Protein AF-A0A1S8WV22-F1 (afdb_monomer_lite)

Secondary structure (DSSP, 8-state):
--S--S-HHHHHHTTS-HHHHHHS-HHHHHHHHHHHHHHHHHHHHHHHHHHHHHHHHHHHHHHHHHHH-HHHHHHHHHHHHHHHHHHHHHHHHHHHHHHHHHHHHHHHHHHHT-

InterPro domains:
  IPR011527 ABC transporter type 1, transmembrane domain [PF00664] (12-112)
  IPR011527 ABC transporter type 1, transmembrane domain [PS50929] (12-114)
  IPR036640 ABC transporter type 1, transmembrane domain superfamily [G3DSA:1.20.1560.10] (10-114)
  IPR036640 ABC transporter type 1, transmembrane domain superfamily [SSF90123] (13-114)
  IPR039421 Type 1 protein exporter [PTHR43394] (12-113)

Structure (mmCIF, N/CA/C/O backbone):
data_AF-A0A1S8WV22-F1
#
_entry.id   AF-A0A1S8WV22-F1
#
loop_
_atom_site.group_PDB
_atom_site.id
_atom_site.type_symbol
_atom_site.label_atom_id
_atom_site.label_alt_id
_atom_site.label_comp_id
_atom_site.label_asym_id
_atom_site.label_entity_id
_atom_site.label_seq_id
_atom_site.pdbx_PDB_ins_code
_atom_site.Cartn_x
_atom_site.Cartn_y
_atom_site.Cartn_z
_atom_site.occupancy
_atom_site.B_iso_or_equiv
_atom_site.auth_seq_id
_atom_site.auth_comp_id
_atom_site.auth_asym_id
_atom_site.auth_atom_id
_atom_site.pdbx_PDB_model_num
ATOM 1 N N . MET A 1 1 ? 33.669 -26.965 -4.265 1.00 50.81 1 MET A N 1
ATOM 2 C CA . MET A 1 1 ? 34.559 -25.790 -4.380 1.00 50.81 1 MET A CA 1
ATOM 3 C C . MET A 1 1 ? 33.855 -24.518 -4.879 1.00 50.81 1 MET A C 1
ATOM 5 O O . MET A 1 1 ? 34.440 -23.462 -4.743 1.00 50.81 1 MET A O 1
ATOM 9 N N . PHE A 1 2 ? 32.606 -24.563 -5.376 1.00 54.66 2 PHE A N 1
ATOM 10 C CA . PHE A 1 2 ? 31.878 -23.368 -5.861 1.00 54.66 2 PHE A CA 1
ATOM 11 C C . PHE A 1 2 ? 30.683 -22.950 -4.976 1.00 54.66 2 PHE A C 1
ATOM 13 O O . PHE A 1 2 ? 29.751 -22.326 -5.466 1.00 54.66 2 PHE A O 1
ATOM 20 N N . SER A 1 3 ? 30.672 -23.334 -3.694 1.00 58.16 3 SER A N 1
ATOM 21 C CA . SER A 1 3 ? 29.518 -23.132 -2.795 1.00 58.16 3 SER A CA 1
ATOM 22 C C . SER A 1 3 ? 29.543 -21.807 -2.017 1.00 58.16 3 SER A C 1
ATOM 24 O O . SER A 1 3 ? 28.537 -21.475 -1.404 1.00 58.16 3 SER A O 1
ATOM 26 N N . ASP A 1 4 ? 30.655 -21.062 -2.046 1.00 66.31 4 ASP A N 1
ATOM 27 C CA . ASP A 1 4 ? 30.887 -19.871 -1.204 1.00 66.31 4 ASP A CA 1
ATOM 28 C C . ASP A 1 4 ? 30.905 -18.553 -2.001 1.00 66.31 4 ASP A C 1
ATOM 30 O O . ASP A 1 4 ? 31.549 -17.582 -1.606 1.00 66.31 4 ASP A O 1
ATOM 34 N N . TYR A 1 5 ? 30.239 -18.495 -3.159 1.00 62.12 5 TYR A N 1
ATOM 35 C CA . TYR A 1 5 ? 30.146 -17.244 -3.913 1.00 62.12 5 TYR A CA 1
ATOM 36 C C . TYR A 1 5 ? 28.979 -16.388 -3.396 1.00 62.12 5 TYR A C 1
ATOM 38 O O . TYR A 1 5 ? 27.847 -16.871 -3.377 1.00 62.12 5 TYR A O 1
ATOM 46 N N . PRO A 1 6 ? 29.212 -15.108 -3.042 1.00 67.19 6 PRO A N 1
ATOM 47 C CA . PRO A 1 6 ? 28.189 -14.218 -2.481 1.00 67.19 6 PRO A CA 1
ATOM 48 C C . PRO A 1 6 ? 27.077 -13.817 -3.468 1.00 67.19 6 PRO A C 1
ATOM 50 O O . PRO A 1 6 ? 26.154 -13.104 -3.089 1.00 67.19 6 PRO A O 1
ATOM 53 N N . PHE A 1 7 ? 27.136 -14.280 -4.723 1.00 67.88 7 PHE A N 1
ATOM 54 C CA . PHE A 1 7 ? 26.196 -13.927 -5.786 1.00 67.88 7 PHE A CA 1
ATOM 55 C C . PHE A 1 7 ? 25.729 -15.196 -6.531 1.00 67.88 7 PHE A C 1
ATOM 57 O O . PHE A 1 7 ? 26.355 -15.610 -7.508 1.00 67.88 7 PHE A O 1
ATOM 64 N N . PRO A 1 8 ? 24.647 -15.860 -6.088 1.00 69.88 8 PRO A N 1
ATOM 65 C CA . PRO A 1 8 ? 24.141 -17.080 -6.730 1.00 69.88 8 PRO A CA 1
ATOM 66 C C . PRO A 1 8 ? 23.555 -16.828 -8.131 1.00 69.88 8 PRO A C 1
ATOM 68 O O . PRO A 1 8 ? 23.561 -17.718 -8.980 1.00 69.88 8 PRO A O 1
ATOM 71 N N . GLU A 1 9 ? 23.090 -15.609 -8.404 1.00 75.06 9 GLU A N 1
ATOM 72 C CA . GLU A 1 9 ? 22.418 -15.253 -9.659 1.00 75.06 9 GLU A CA 1
ATOM 73 C C . GLU A 1 9 ? 23.374 -15.220 -10.862 1.00 75.06 9 GLU A C 1
ATOM 75 O O . GLU A 1 9 ? 23.032 -15.695 -11.945 1.00 75.06 9 GLU A O 1
ATOM 80 N N . VAL A 1 10 ? 24.617 -14.761 -10.668 1.00 73.44 10 VAL A N 1
ATOM 81 C CA . VAL A 1 10 ? 25.627 -14.746 -11.743 1.00 73.44 10 VAL A CA 1
ATOM 82 C C . VAL A 1 10 ? 26.044 -16.159 -12.159 1.00 73.44 10 VAL A C 1
ATOM 84 O O . VAL A 1 10 ? 26.353 -16.401 -13.324 1.00 73.44 10 VAL A O 1
ATOM 87 N N . LEU A 1 11 ? 25.987 -17.123 -11.234 1.00 75.81 11 LEU A N 1
ATOM 88 C CA . LEU A 1 11 ? 26.251 -18.533 -11.525 1.00 75.81 11 LEU A CA 1
ATOM 89 C C . LEU A 1 11 ? 25.125 -19.169 -12.348 1.00 75.81 11 LEU A C 1
ATOM 91 O O . LEU A 1 11 ? 25.402 -20.046 -13.163 1.00 75.81 11 LEU A O 1
ATOM 95 N N . ALA A 1 12 ? 23.874 -18.745 -12.147 1.00 75.56 12 ALA A N 1
ATOM 96 C CA . ALA A 1 12 ? 22.728 -19.238 -12.912 1.00 75.56 12 ALA A CA 1
ATOM 97 C C . ALA A 1 12 ? 22.754 -18.746 -14.368 1.00 75.56 12 ALA A C 1
ATOM 99 O O . ALA A 1 12 ? 22.432 -19.509 -15.279 1.00 75.56 12 ALA A O 1
ATOM 100 N N . ILE A 1 13 ? 23.202 -17.507 -14.587 1.00 74.50 13 ILE A N 1
ATOM 101 C CA . ILE A 1 13 ? 23.411 -16.936 -15.926 1.00 74.50 13 ILE A CA 1
ATOM 102 C C . ILE A 1 13 ? 24.583 -17.618 -16.634 1.00 74.50 13 ILE A C 1
ATOM 104 O O . ILE A 1 13 ? 24.468 -17.959 -17.802 1.00 74.50 13 ILE A O 1
ATOM 108 N N . ASN A 1 14 ? 25.679 -17.893 -15.924 1.00 75.06 14 ASN A N 1
ATOM 109 C CA . ASN A 1 14 ? 26.850 -18.571 -16.491 1.00 75.06 14 ASN A CA 1
ATOM 110 C C . ASN A 1 14 ? 26.617 -20.064 -16.811 1.00 75.06 14 ASN A C 1
ATOM 112 O O . ASN A 1 14 ? 27.468 -20.714 -17.409 1.00 75.06 14 ASN A O 1
ATOM 116 N N . ARG A 1 15 ? 25.489 -20.634 -16.367 1.00 78.00 15 ARG A N 1
ATOM 117 C CA . ARG A 1 15 ? 25.070 -22.010 -16.675 1.00 78.00 15 ARG A CA 1
ATOM 118 C C . ARG A 1 15 ? 24.156 -22.102 -17.899 1.00 78.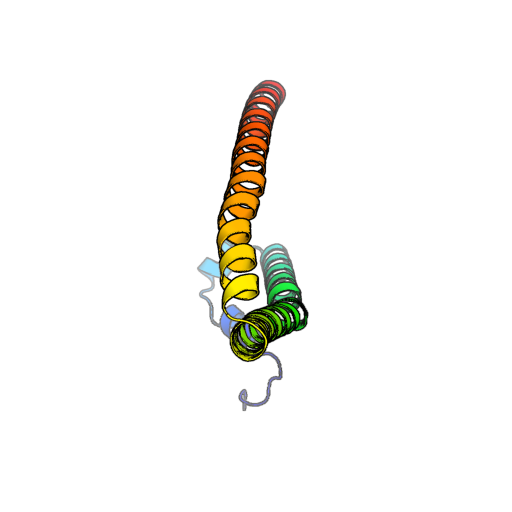00 15 ARG A C 1
ATOM 120 O O . ARG A 1 15 ? 23.719 -23.206 -18.208 1.00 78.00 15 ARG A O 1
ATOM 127 N N . GLN A 1 16 ? 23.831 -20.982 -18.545 1.00 79.31 16 GLN A N 1
ATOM 128 C CA . GLN A 1 16 ? 23.004 -20.978 -19.749 1.00 79.31 16 GLN A CA 1
ATOM 129 C C . GLN A 1 16 ? 23.785 -21.485 -20.969 1.00 79.31 16 GLN A C 1
ATOM 131 O O . GLN A 1 16 ? 25.014 -21.431 -21.013 1.00 79.31 16 GLN A O 1
ATOM 136 N N . ASP A 1 17 ? 23.061 -22.006 -21.960 1.00 79.06 17 ASP A N 1
ATOM 137 C CA . ASP A 1 17 ?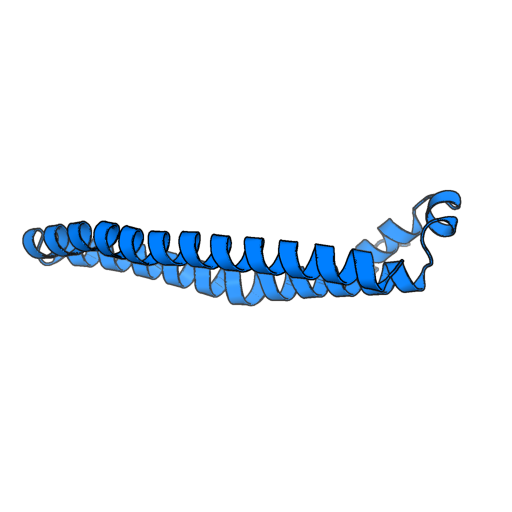 23.659 -22.573 -23.167 1.00 79.06 17 ASP A CA 1
ATOM 138 C C . ASP A 1 17 ? 24.380 -21.508 -24.012 1.00 79.06 17 ASP A C 1
ATOM 140 O O . ASP A 1 17 ? 23.990 -20.342 -24.065 1.00 79.06 17 ASP A O 1
ATOM 144 N N . ILE A 1 18 ? 25.420 -21.914 -24.747 1.00 71.94 18 ILE A N 1
ATOM 145 C CA . ILE A 1 18 ? 26.237 -21.004 -25.575 1.00 71.94 18 ILE A CA 1
ATOM 146 C C . ILE A 1 18 ? 25.388 -20.292 -26.646 1.00 71.94 18 ILE A C 1
ATOM 148 O O . ILE A 1 18 ? 25.618 -19.120 -26.926 1.00 71.94 18 ILE A O 1
ATOM 152 N N . ALA A 1 19 ? 24.362 -20.959 -27.186 1.00 77.75 19 ALA A N 1
ATOM 153 C CA . ALA A 1 19 ? 23.412 -20.356 -28.127 1.00 77.75 19 ALA A CA 1
ATOM 154 C C . ALA A 1 19 ? 22.574 -19.227 -27.490 1.00 77.75 19 ALA A C 1
ATOM 156 O O . ALA A 1 19 ? 22.267 -18.238 -28.147 1.00 77.75 19 ALA A O 1
ATOM 157 N N . TRP A 1 20 ? 22.253 -19.339 -26.197 1.00 77.56 20 TRP A N 1
ATOM 158 C CA . TRP A 1 20 ? 21.532 -18.305 -25.451 1.00 77.56 20 TRP A CA 1
ATOM 159 C C . TRP A 1 20 ? 22.406 -17.067 -25.205 1.00 77.56 20 TRP A C 1
ATOM 161 O O . TRP A 1 20 ? 21.914 -15.938 -25.245 1.00 77.56 20 TRP A O 1
ATOM 171 N N . HIS A 1 21 ? 23.711 -17.271 -24.999 1.00 76.81 21 HIS A N 1
ATOM 172 C CA . HIS A 1 21 ? 24.695 -16.193 -24.876 1.00 76.81 21 HIS A CA 1
ATOM 173 C C . HIS A 1 21 ? 24.987 -15.475 -26.203 1.00 76.81 21 HIS A C 1
ATOM 175 O O . HIS A 1 21 ? 25.333 -14.296 -26.174 1.00 76.81 21 HIS A O 1
ATOM 181 N N . ASP A 1 22 ? 24.837 -16.154 -27.342 1.00 75.12 22 ASP A N 1
ATOM 182 C CA . ASP A 1 22 ? 25.015 -15.557 -28.675 1.00 75.12 22 ASP A CA 1
ATOM 183 C C . ASP A 1 22 ? 23.837 -14.636 -29.047 1.00 75.12 22 ASP A C 1
ATOM 185 O O . ASP A 1 22 ? 24.023 -13.551 -29.594 1.00 75.12 22 ASP A O 1
ATOM 189 N N . GLU A 1 23 ? 22.618 -15.016 -28.652 1.00 75.62 23 GLU A N 1
ATOM 190 C CA . GLU A 1 23 ? 21.409 -14.204 -28.850 1.00 75.62 23 GLU A CA 1
ATOM 191 C C . GLU A 1 23 ? 21.330 -13.008 -27.878 1.00 75.62 23 GLU A C 1
ATOM 193 O O . GLU A 1 23 ? 20.753 -11.964 -28.195 1.00 75.62 23 GLU A O 1
ATOM 198 N N . ASN A 1 24 ? 21.938 -13.123 -26.691 1.00 70.81 24 ASN A N 1
ATOM 199 C CA . ASN A 1 24 ? 21.882 -12.108 -25.642 1.00 70.81 24 ASN A CA 1
ATOM 200 C C . ASN A 1 24 ? 23.262 -11.498 -25.377 1.00 70.81 24 ASN A C 1
ATOM 202 O O . ASN A 1 24 ? 24.028 -11.988 -24.547 1.00 70.81 24 ASN A O 1
ATOM 206 N N . ALA A 1 25 ? 23.552 -10.361 -26.020 1.00 75.56 25 ALA A N 1
ATOM 207 C CA . ALA A 1 25 ? 24.779 -9.603 -25.787 1.00 75.56 25 ALA A CA 1
ATOM 208 C C . ALA A 1 25 ? 25.019 -9.365 -24.280 1.00 75.56 25 ALA A C 1
ATOM 210 O O . ALA A 1 25 ? 24.214 -8.716 -23.601 1.00 75.56 25 ALA A O 1
ATOM 211 N N . ALA A 1 26 ? 26.155 -9.852 -23.769 1.00 71.44 26 ALA A N 1
ATOM 212 C CA . ALA A 1 26 ? 26.476 -9.883 -22.338 1.00 71.44 26 ALA A CA 1
ATOM 213 C C . ALA A 1 26 ? 26.334 -8.517 -21.631 1.00 71.44 26 ALA A C 1
ATOM 215 O O . ALA A 1 26 ? 25.907 -8.456 -20.479 1.00 71.44 26 ALA A O 1
ATOM 216 N N . GLY A 1 27 ? 26.624 -7.410 -22.328 1.00 76.25 27 GLY A N 1
ATOM 217 C CA . GLY A 1 27 ? 26.466 -6.053 -21.790 1.00 76.25 27 GLY A CA 1
ATOM 218 C C . GLY A 1 27 ? 25.008 -5.617 -21.590 1.00 76.25 27 GLY A C 1
ATOM 219 O O . GLY A 1 27 ? 24.690 -4.990 -20.582 1.00 76.25 27 GLY A O 1
ATOM 220 N N . SER A 1 28 ? 24.099 -5.988 -22.501 1.00 77.31 28 SER A N 1
ATOM 221 C CA . SER A 1 28 ? 22.664 -5.693 -22.349 1.00 77.31 28 SER A CA 1
ATOM 222 C C . SER A 1 28 ? 22.042 -6.544 -21.244 1.00 77.31 28 SER A C 1
ATOM 224 O O . SER A 1 28 ? 21.216 -6.055 -20.474 1.00 77.31 28 SER A O 1
ATOM 226 N N . LEU A 1 29 ? 22.470 -7.805 -21.132 1.00 79.50 29 LEU A N 1
ATOM 227 C CA . LEU A 1 29 ? 21.971 -8.723 -20.116 1.00 79.50 29 LEU A CA 1
ATOM 228 C C . LEU A 1 29 ? 22.362 -8.280 -18.701 1.00 79.50 29 LEU A C 1
ATOM 230 O O . LEU A 1 29 ? 21.519 -8.279 -17.807 1.00 79.50 29 LEU A O 1
ATOM 234 N N . LEU A 1 30 ? 23.614 -7.847 -18.520 1.00 81.00 30 LEU A N 1
ATOM 235 C CA . LEU A 1 30 ? 24.090 -7.320 -17.244 1.00 81.00 30 LEU A CA 1
ATOM 236 C C . LEU A 1 30 ? 23.326 -6.053 -16.840 1.00 81.00 30 LEU A C 1
ATOM 238 O O . LEU A 1 30 ? 22.878 -5.966 -15.703 1.00 81.00 30 LEU A O 1
ATOM 242 N N . SER A 1 31 ? 23.103 -5.119 -17.773 1.00 84.31 31 SER A N 1
ATOM 243 C CA . SER A 1 31 ? 22.317 -3.905 -17.500 1.00 84.31 31 SER A CA 1
ATOM 244 C C . SER A 1 31 ? 20.883 -4.239 -17.083 1.00 84.31 31 SER A C 1
ATOM 246 O O . SER A 1 31 ? 20.418 -3.752 -16.059 1.00 84.31 31 SER A O 1
ATOM 248 N N . LYS A 1 32 ? 20.199 -5.126 -17.822 1.00 83.81 32 LYS A N 1
ATOM 249 C CA . LYS A 1 32 ? 18.833 -5.562 -17.484 1.00 83.81 32 LYS A CA 1
ATOM 250 C C . LYS A 1 32 ? 18.772 -6.258 -16.129 1.00 83.81 32 LYS A C 1
ATOM 252 O O . LYS A 1 32 ? 17.808 -6.081 -15.392 1.00 83.81 32 LYS A O 1
ATOM 257 N N . LEU A 1 33 ? 19.778 -7.067 -15.805 1.00 82.69 33 LEU A N 1
ATOM 258 C CA . LEU A 1 33 ? 19.866 -7.731 -14.512 1.00 82.69 33 LEU A CA 1
ATOM 259 C C . LEU A 1 33 ? 20.030 -6.707 -13.385 1.00 82.69 33 LEU A C 1
ATOM 261 O O . LEU A 1 33 ? 19.285 -6.766 -12.413 1.00 82.69 33 LEU A O 1
ATOM 265 N N . THR A 1 34 ? 20.952 -5.752 -13.532 1.00 86.31 34 THR A N 1
ATOM 266 C CA . THR A 1 34 ? 21.142 -4.668 -12.561 1.00 86.31 34 THR A CA 1
ATOM 267 C C . THR A 1 34 ? 19.867 -3.845 -12.386 1.00 86.31 34 THR A C 1
ATOM 269 O O . THR A 1 34 ? 19.474 -3.591 -11.250 1.00 86.31 34 THR A O 1
ATOM 272 N N . ASP A 1 35 ? 19.171 -3.512 -13.474 1.00 88.44 35 ASP A N 1
ATOM 273 C CA . ASP A 1 35 ? 17.895 -2.791 -13.421 1.00 88.44 35 ASP A CA 1
ATOM 274 C C . ASP A 1 35 ? 16.807 -3.604 -12.709 1.00 88.44 35 ASP A C 1
ATOM 276 O O . ASP A 1 35 ? 16.055 -3.070 -11.893 1.00 88.44 35 ASP A O 1
ATOM 280 N N . ASN A 1 36 ? 16.725 -4.911 -12.974 1.00 85.31 36 ASN A N 1
ATOM 281 C CA . ASN A 1 36 ? 15.773 -5.795 -12.307 1.00 85.31 36 ASN A CA 1
ATOM 282 C C . ASN A 1 36 ? 16.062 -5.902 -10.808 1.00 85.31 36 ASN A C 1
ATOM 284 O O . ASN A 1 36 ? 15.138 -5.762 -10.009 1.00 85.31 36 ASN A O 1
ATOM 288 N N . ILE A 1 37 ? 17.325 -6.094 -10.421 1.00 84.31 37 ILE A N 1
ATOM 289 C CA . ILE A 1 37 ? 17.746 -6.141 -9.015 1.00 84.31 37 ILE A CA 1
ATOM 290 C C . ILE A 1 37 ? 17.421 -4.812 -8.328 1.00 84.31 37 ILE A C 1
ATOM 292 O O . ILE A 1 37 ? 16.822 -4.810 -7.257 1.00 84.31 37 ILE A O 1
ATOM 296 N N . PHE A 1 38 ? 17.725 -3.685 -8.970 1.00 85.12 38 PHE A N 1
ATOM 297 C CA . PHE A 1 38 ? 17.436 -2.359 -8.432 1.00 85.12 38 PHE A CA 1
ATOM 298 C C . PHE A 1 38 ? 15.929 -2.102 -8.282 1.00 85.12 38 PHE A C 1
ATOM 300 O O . PHE A 1 38 ? 15.476 -1.553 -7.277 1.00 85.12 38 PHE A O 1
ATOM 307 N N . ASN A 1 39 ? 15.117 -2.533 -9.248 1.00 82.38 39 ASN A N 1
ATOM 308 C CA . ASN A 1 39 ? 13.660 -2.441 -9.164 1.00 82.38 39 ASN A CA 1
ATOM 309 C C . ASN A 1 39 ? 13.087 -3.326 -8.050 1.00 82.38 39 ASN A C 1
ATOM 311 O O . ASN A 1 39 ? 12.148 -2.917 -7.363 1.00 82.38 39 ASN A O 1
ATOM 315 N N . ILE A 1 40 ? 13.656 -4.516 -7.850 1.00 82.19 40 ILE A N 1
ATOM 316 C CA . ILE A 1 40 ? 13.295 -5.420 -6.756 1.00 82.19 40 ILE A CA 1
ATOM 317 C C . ILE A 1 4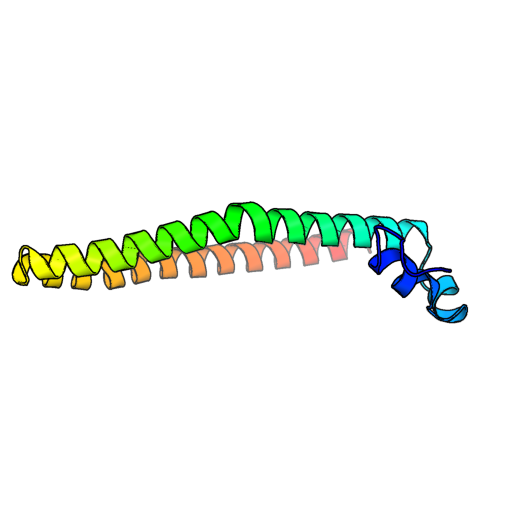0 ? 13.680 -4.794 -5.413 1.00 82.19 40 ILE A C 1
ATOM 319 O O . ILE A 1 40 ? 12.849 -4.741 -4.512 1.00 82.19 40 ILE A O 1
ATOM 323 N N . GLU A 1 41 ? 14.888 -4.250 -5.284 1.00 82.44 41 GLU A N 1
ATOM 324 C CA . GLU A 1 41 ? 15.374 -3.625 -4.052 1.00 82.44 41 GLU A CA 1
ATOM 325 C C . GLU A 1 41 ? 14.519 -2.410 -3.660 1.00 82.44 41 GLU A C 1
ATOM 327 O O . GLU A 1 41 ? 14.015 -2.331 -2.535 1.00 82.44 41 GLU A O 1
ATOM 332 N N . GLN A 1 42 ? 14.249 -1.515 -4.616 1.00 80.88 42 GLN A N 1
ATOM 333 C CA . GLN A 1 42 ? 13.354 -0.372 -4.416 1.00 80.88 42 GLN A CA 1
ATOM 334 C C . GLN A 1 42 ? 11.905 -0.793 -4.132 1.00 80.88 42 GLN A C 1
ATOM 336 O O . GLN A 1 42 ? 11.177 -0.109 -3.405 1.00 80.88 42 GLN A O 1
ATOM 341 N N . GLY A 1 43 ? 11.461 -1.899 -4.728 1.00 73.75 43 GLY A N 1
ATOM 342 C CA . GLY A 1 43 ? 10.125 -2.455 -4.544 1.00 73.75 43 GLY A CA 1
ATOM 343 C C . GLY A 1 43 ? 9.937 -3.153 -3.198 1.00 73.75 43 GLY A C 1
ATOM 344 O O . GLY A 1 43 ? 8.841 -3.115 -2.642 1.00 73.75 43 GLY A O 1
ATOM 345 N N . MET A 1 44 ? 10.988 -3.779 -2.671 1.00 76.81 44 MET A N 1
ATOM 346 C CA . MET A 1 44 ? 10.902 -4.658 -1.509 1.00 76.81 44 MET A CA 1
ATOM 347 C C . MET A 1 44 ? 11.311 -3.983 -0.204 1.00 76.81 44 MET A C 1
ATOM 349 O O . MET A 1 44 ? 10.619 -4.164 0.790 1.00 76.81 44 MET A O 1
ATOM 353 N N . GLY A 1 45 ? 12.396 -3.207 -0.172 1.00 74.44 45 GLY A N 1
ATOM 354 C CA . GLY A 1 45 ? 12.946 -2.709 1.094 1.00 74.44 45 GLY A CA 1
ATOM 355 C C . GLY A 1 45 ? 12.012 -1.727 1.804 1.00 74.44 45 GLY A C 1
ATOM 356 O O . GLY A 1 45 ? 11.425 -2.025 2.843 1.00 74.44 45 GLY A O 1
ATOM 357 N N . THR A 1 46 ? 11.848 -0.543 1.224 1.00 80.06 46 THR A N 1
ATOM 358 C CA . THR A 1 46 ? 11.110 0.552 1.871 1.00 80.06 46 THR A CA 1
ATOM 359 C C . THR A 1 46 ? 9.603 0.424 1.669 1.00 80.06 46 THR A C 1
ATOM 361 O O . THR A 1 46 ? 8.831 0.562 2.615 1.00 80.06 46 THR A O 1
ATOM 364 N N . LYS A 1 47 ? 9.167 0.076 0.452 1.00 85.50 47 LYS A N 1
ATOM 365 C CA . LYS A 1 47 ? 7.738 0.024 0.109 1.00 85.50 47 LYS A CA 1
ATOM 366 C C . LYS A 1 47 ? 6.979 -1.081 0.840 1.00 85.50 47 LYS A C 1
ATOM 368 O O . LYS A 1 47 ? 5.835 -0.854 1.227 1.00 85.50 47 LYS A O 1
ATOM 373 N N . LEU A 1 48 ? 7.578 -2.260 1.054 1.00 85.12 48 LEU A N 1
ATOM 374 C CA . LEU A 1 48 ? 6.913 -3.312 1.836 1.00 85.12 48 LEU A CA 1
ATOM 375 C C . LEU A 1 48 ? 6.825 -2.933 3.315 1.00 85.12 48 LEU A C 1
ATOM 377 O O . LEU A 1 48 ? 5.800 -3.192 3.942 1.00 85.12 48 LEU A O 1
ATOM 381 N N . GLY A 1 49 ? 7.860 -2.288 3.862 1.00 87.06 49 GLY A N 1
ATOM 382 C CA . GLY A 1 49 ? 7.840 -1.781 5.234 1.00 87.06 49 GLY A CA 1
ATOM 383 C C . GLY A 1 49 ? 6.730 -0.751 5.449 1.00 87.06 49 GLY A C 1
ATOM 384 O O . GLY A 1 49 ? 5.916 -0.894 6.363 1.00 87.06 49 GLY A O 1
ATOM 385 N N . GLU A 1 50 ? 6.638 0.236 4.557 1.00 90.06 50 GLU A N 1
ATOM 386 C CA . GLU A 1 50 ? 5.559 1.230 4.553 1.00 90.06 50 GLU A CA 1
ATOM 387 C C . GLU A 1 50 ? 4.185 0.575 4.388 1.00 90.06 50 GLU A C 1
ATOM 389 O O . GLU A 1 50 ? 3.247 0.898 5.116 1.00 90.06 50 GLU A O 1
ATOM 394 N N . PHE A 1 51 ? 4.058 -0.398 3.483 1.00 88.56 51 PHE A N 1
ATOM 395 C CA . PHE A 1 51 ? 2.810 -1.126 3.271 1.00 88.56 51 PHE A CA 1
ATOM 396 C C . PHE A 1 51 ? 2.339 -1.846 4.537 1.00 88.56 51 PHE A C 1
ATOM 398 O O . PHE A 1 51 ? 1.178 -1.712 4.928 1.00 88.56 51 PHE A O 1
ATOM 405 N N . VAL A 1 52 ? 3.234 -2.571 5.210 1.00 91.94 52 VAL A N 1
ATOM 406 C CA . VAL A 1 52 ? 2.909 -3.274 6.457 1.00 91.94 52 VAL A CA 1
ATOM 407 C C . VAL A 1 52 ? 2.560 -2.281 7.565 1.00 91.94 52 VAL A C 1
ATOM 409 O O . VAL A 1 52 ? 1.599 -2.505 8.304 1.00 91.94 52 VAL A O 1
ATOM 412 N N . GLN A 1 53 ? 3.272 -1.155 7.655 1.00 92.25 53 GLN A N 1
ATOM 413 C CA . GLN A 1 53 ? 2.971 -0.105 8.626 1.00 92.25 53 GLN A CA 1
ATOM 414 C C . GLN A 1 53 ? 1.587 0.513 8.390 1.00 92.25 53 GLN A C 1
ATOM 416 O O . GLN A 1 53 ? 0.797 0.617 9.331 1.00 92.25 53 GLN A O 1
ATOM 421 N N . HIS A 1 54 ? 1.257 0.872 7.149 1.00 91.75 54 HIS A N 1
ATOM 422 C CA . HIS A 1 54 ? -0.061 1.400 6.801 1.00 91.75 54 HIS A CA 1
ATOM 423 C C . HIS A 1 54 ? -1.171 0.374 7.036 1.00 91.75 54 HIS A C 1
ATOM 425 O O . HIS A 1 54 ? -2.215 0.731 7.579 1.00 91.75 54 HIS A O 1
ATOM 431 N N . MET A 1 55 ? -0.938 -0.900 6.707 1.00 93.19 55 MET A N 1
ATOM 432 C CA . MET A 1 55 ? -1.885 -1.985 6.972 1.00 93.19 55 MET A CA 1
ATOM 433 C C . MET A 1 55 ? -2.148 -2.140 8.474 1.00 93.19 55 MET A C 1
ATOM 435 O O . MET A 1 55 ? -3.298 -2.190 8.911 1.00 93.19 55 MET A O 1
ATOM 439 N N . SER A 1 56 ? -1.085 -2.161 9.280 1.00 93.69 56 SER A N 1
ATOM 440 C CA . SER A 1 56 ? -1.182 -2.264 10.736 1.00 93.69 56 SER A CA 1
ATOM 441 C C . SER A 1 56 ? -1.882 -1.047 11.344 1.00 93.69 56 SER A C 1
ATOM 443 O O . SER A 1 56 ? -2.720 -1.203 12.230 1.00 93.69 56 SER A O 1
ATOM 445 N N . GLY A 1 57 ? -1.570 0.162 10.868 1.00 91.50 57 GLY A N 1
ATOM 446 C CA . GLY A 1 57 ? -2.217 1.396 11.312 1.00 91.50 57 GLY A CA 1
ATOM 447 C C . GLY A 1 57 ? -3.697 1.446 10.939 1.00 91.50 57 GLY A C 1
ATOM 448 O O . GLY A 1 57 ? -4.522 1.855 11.752 1.00 91.50 57 GLY A O 1
ATOM 449 N N . PHE A 1 58 ? -4.053 0.967 9.748 1.00 87.69 58 PHE A N 1
ATOM 450 C CA . PHE A 1 58 ? -5.438 0.872 9.297 1.00 87.69 58 PHE A CA 1
ATOM 451 C C . PHE A 1 58 ? -6.250 -0.103 10.158 1.00 87.69 58 PHE A C 1
ATOM 453 O O . PHE A 1 58 ? -7.308 0.263 10.673 1.00 87.69 58 PHE A O 1
ATOM 460 N N . LEU A 1 59 ? -5.731 -1.313 10.385 1.00 90.56 59 LEU A N 1
ATOM 461 C CA . LEU A 1 59 ? -6.382 -2.307 11.241 1.00 90.56 59 LEU A CA 1
ATOM 462 C C . LEU A 1 59 ? -6.485 -1.819 12.692 1.00 90.56 59 LEU A C 1
ATOM 464 O O . LEU A 1 59 ? -7.562 -1.880 13.284 1.00 90.56 59 LEU A O 1
ATOM 468 N N . GLY A 1 60 ? -5.400 -1.272 13.246 1.00 91.06 60 GLY A N 1
ATOM 469 C CA . GLY A 1 60 ? -5.389 -0.707 14.596 1.00 91.06 60 GLY A CA 1
ATOM 470 C C . GLY A 1 60 ? -6.369 0.459 14.752 1.00 91.06 60 GLY A C 1
ATOM 471 O O . GLY A 1 60 ? -7.120 0.509 15.725 1.00 91.06 60 GLY A O 1
ATOM 472 N N . GLY A 1 61 ? -6.427 1.355 13.765 1.00 87.31 61 GLY A N 1
ATOM 473 C CA . GLY A 1 61 ? -7.354 2.485 13.738 1.00 87.31 61 GLY A CA 1
ATOM 474 C C . GLY A 1 61 ? -8.819 2.051 13.709 1.00 87.31 61 GLY A C 1
ATOM 475 O O . GLY A 1 61 ? -9.626 2.603 14.454 1.00 87.31 61 GLY A O 1
ATOM 476 N N . ILE A 1 62 ? -9.159 1.023 12.924 1.00 85.06 62 ILE A N 1
ATOM 477 C CA . ILE A 1 62 ? -10.513 0.450 12.900 1.00 85.06 62 ILE A CA 1
ATOM 478 C C . ILE A 1 62 ? -10.869 -0.145 14.266 1.00 85.06 62 ILE A C 1
ATOM 480 O O . ILE A 1 62 ? -11.931 0.160 14.807 1.00 85.06 62 ILE A O 1
ATOM 484 N N . VAL A 1 63 ? -9.982 -0.955 14.851 1.00 88.06 63 VAL A N 1
ATOM 485 C CA . VAL A 1 63 ? -10.230 -1.599 16.151 1.00 88.06 63 VAL A CA 1
ATOM 486 C C . VAL A 1 63 ? -10.456 -0.556 17.250 1.00 88.06 63 VAL A C 1
ATOM 488 O O . VAL A 1 63 ? -11.432 -0.651 17.995 1.00 88.06 63 VAL A O 1
ATOM 491 N N . ILE A 1 64 ? -9.612 0.478 17.315 1.00 87.50 64 ILE A N 1
ATOM 492 C CA . ILE A 1 64 ? -9.754 1.568 18.292 1.00 87.50 64 ILE A CA 1
ATOM 493 C C . ILE A 1 64 ? -11.041 2.367 18.037 1.00 87.50 64 ILE A C 1
ATOM 495 O O . ILE A 1 64 ? -11.757 2.686 18.988 1.00 87.50 64 ILE A O 1
ATOM 499 N N . ALA A 1 65 ? -11.380 2.655 16.776 1.00 84.88 65 ALA A N 1
ATOM 500 C CA . ALA A 1 65 ? -12.597 3.388 16.430 1.00 84.88 65 ALA A CA 1
ATOM 501 C C . ALA A 1 65 ? -13.861 2.665 16.922 1.00 84.88 65 ALA A C 1
ATOM 503 O O . ALA A 1 65 ? -14.732 3.293 17.532 1.00 84.88 65 ALA A O 1
ATOM 504 N N . TYR A 1 66 ? -13.942 1.346 16.719 1.00 84.00 66 TYR A N 1
ATOM 505 C CA . TYR A 1 66 ? -15.061 0.536 17.206 1.00 84.00 66 TYR A CA 1
ATOM 506 C C . TYR A 1 66 ? -15.094 0.419 18.734 1.00 84.00 66 TYR A C 1
ATOM 508 O O . TYR A 1 66 ? -16.184 0.391 19.305 1.00 84.00 66 TYR A O 1
ATOM 516 N N . TYR A 1 67 ? -13.933 0.396 19.397 1.00 85.38 67 TYR A N 1
ATOM 517 C CA . TYR A 1 67 ? -13.849 0.310 20.857 1.00 85.38 67 TYR A CA 1
ATOM 518 C C . TYR A 1 67 ? -14.324 1.592 21.561 1.00 85.38 67 TYR A C 1
ATOM 520 O O . TYR A 1 67 ? -15.012 1.518 22.575 1.00 85.38 67 TYR A O 1
ATOM 528 N N . VAL A 1 68 ? -13.985 2.774 21.029 1.00 82.38 68 VAL A N 1
ATOM 529 C CA . VAL A 1 68 ? -14.321 4.060 21.668 1.00 82.38 68 VAL A CA 1
ATOM 530 C C . VAL A 1 68 ? -15.785 4.436 21.453 1.00 82.38 68 VAL A C 1
ATOM 532 O O . VAL A 1 68 ? -16.477 4.803 22.404 1.00 82.38 68 VAL A O 1
ATOM 535 N N . ASN A 1 69 ? -16.276 4.399 20.210 1.00 80.00 69 ASN A N 1
ATOM 536 C CA . ASN A 1 69 ? -17.660 4.769 19.931 1.00 80.00 69 ASN A CA 1
ATOM 537 C C . ASN A 1 69 ? -18.158 4.157 18.618 1.00 80.00 69 ASN A C 1
ATOM 539 O O . ASN A 1 69 ? -17.884 4.661 17.526 1.00 80.00 69 ASN A O 1
ATOM 543 N N . TYR A 1 70 ? -18.965 3.102 18.727 1.00 82.31 70 TYR A N 1
ATOM 544 C CA . TYR A 1 70 ? -19.490 2.369 17.573 1.00 82.31 70 TYR A CA 1
ATOM 545 C C . TYR A 1 70 ? -20.318 3.242 16.612 1.00 82.31 70 TYR A C 1
ATOM 547 O O . TYR A 1 70 ? -20.356 2.962 15.416 1.00 82.31 70 TYR A O 1
ATOM 555 N N . LYS A 1 71 ? -20.945 4.330 17.090 1.00 77.88 71 LYS A N 1
ATOM 556 C CA . LYS A 1 71 ? -21.708 5.252 16.228 1.00 77.88 71 LYS A CA 1
ATOM 557 C C . LYS A 1 71 ? -20.801 6.102 15.340 1.00 77.88 71 LYS A C 1
ATOM 559 O O . LYS A 1 71 ? -21.102 6.283 14.165 1.00 77.88 71 LYS A O 1
ATOM 564 N N . LEU A 1 72 ? -19.688 6.600 15.884 1.00 77.56 72 LEU A N 1
ATOM 565 C CA . LEU A 1 72 ? -18.728 7.403 15.122 1.00 77.56 72 LEU A CA 1
ATOM 566 C C . LEU A 1 72 ? -17.950 6.529 14.128 1.00 77.56 72 LEU A C 1
ATOM 568 O O . LEU A 1 72 ? -17.744 6.930 12.983 1.00 77.56 72 LEU A O 1
ATOM 572 N N . ALA A 1 73 ? -17.594 5.308 14.538 1.00 83.44 73 ALA A N 1
ATOM 573 C CA . ALA A 1 73 ? -16.918 4.336 13.682 1.00 83.44 73 ALA A CA 1
ATOM 574 C C . ALA A 1 73 ? -17.750 3.958 12.445 1.00 83.44 73 ALA A C 1
ATOM 576 O O . ALA A 1 73 ? -17.205 3.864 11.345 1.00 83.44 73 ALA A O 1
ATOM 577 N N . LEU A 1 74 ? -19.070 3.793 12.594 1.00 77.56 74 LEU A N 1
ATOM 578 C CA . LEU A 1 74 ? -19.956 3.437 11.482 1.00 77.56 74 LEU A CA 1
ATOM 579 C C . LEU A 1 74 ? -20.020 4.547 10.420 1.00 77.56 74 LEU A C 1
ATOM 581 O O . LEU A 1 74 ? -19.943 4.267 9.225 1.00 77.56 74 LEU A O 1
ATOM 585 N N . VAL A 1 75 ? -20.090 5.810 10.857 1.00 81.25 75 VAL A N 1
ATOM 586 C CA . VAL A 1 75 ? -20.081 6.982 9.964 1.00 81.25 75 VAL A CA 1
ATOM 587 C C . VAL A 1 75 ? -18.734 7.114 9.253 1.00 81.25 75 VAL A C 1
ATOM 589 O O . VAL A 1 75 ? -18.698 7.306 8.039 1.00 81.25 75 VAL A O 1
ATOM 592 N N . ALA A 1 76 ? -17.622 6.948 9.974 1.00 80.50 76 ALA A N 1
ATOM 593 C CA . ALA A 1 76 ? -16.287 6.965 9.377 1.00 80.50 76 ALA A CA 1
ATOM 594 C C . ALA A 1 76 ? -16.115 5.848 8.331 1.00 80.50 76 ALA A C 1
ATOM 596 O O . ALA A 1 76 ? -15.626 6.096 7.229 1.00 80.50 76 ALA A O 1
ATOM 597 N N . THR A 1 77 ? -16.593 4.639 8.637 1.00 81.19 77 THR A N 1
ATOM 598 C CA . THR A 1 77 ? -16.536 3.495 7.715 1.00 81.19 77 THR A CA 1
ATOM 599 C C . THR A 1 77 ? -17.398 3.721 6.472 1.00 81.19 77 THR A C 1
ATOM 601 O O . THR A 1 77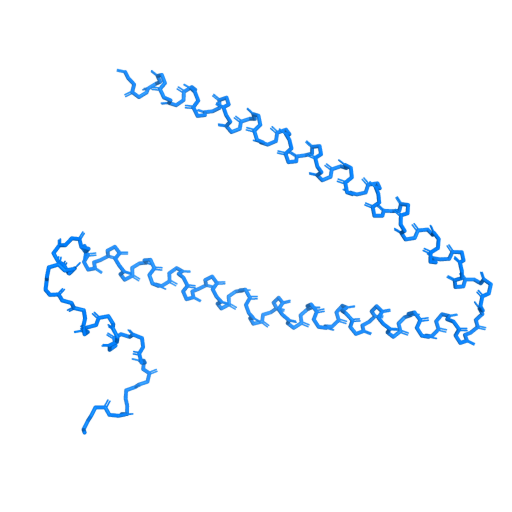 ? -16.993 3.328 5.385 1.00 81.19 77 THR A O 1
ATOM 604 N N . ALA A 1 78 ? -18.547 4.393 6.595 1.00 81.81 78 ALA A N 1
ATOM 605 C CA . ALA A 1 78 ? -19.408 4.733 5.459 1.00 81.81 78 ALA A CA 1
ATOM 606 C C . ALA A 1 78 ? -18.811 5.817 4.541 1.00 81.81 78 ALA A C 1
ATOM 608 O O . ALA A 1 78 ? -19.093 5.834 3.343 1.00 81.81 78 ALA A O 1
ATOM 609 N N . MET A 1 79 ? -17.956 6.697 5.070 1.00 82.75 79 MET A N 1
ATOM 610 C CA . MET A 1 79 ? -17.268 7.722 4.275 1.00 82.75 79 MET A CA 1
ATOM 611 C C . MET A 1 79 ? -16.094 7.151 3.465 1.00 82.75 79 MET A C 1
ATOM 613 O O . MET A 1 79 ? -15.831 7.626 2.361 1.00 82.75 79 MET A O 1
ATOM 617 N N . LEU A 1 80 ? -15.420 6.101 3.956 1.00 85.12 80 LEU A N 1
ATOM 618 C CA . LEU A 1 80 ? -14.317 5.437 3.244 1.00 85.12 80 LEU A CA 1
ATOM 619 C C . LEU A 1 80 ? -14.663 4.987 1.806 1.00 85.12 80 LEU A C 1
ATOM 621 O O . LEU A 1 80 ? -13.924 5.364 0.897 1.00 85.12 80 LEU A O 1
ATOM 625 N N . PRO A 1 81 ? -15.755 4.242 1.530 1.00 82.69 81 PRO A N 1
ATOM 626 C CA . PRO A 1 81 ? -16.095 3.830 0.168 1.00 82.69 81 PRO A CA 1
ATOM 627 C C . PRO A 1 81 ? -16.455 5.016 -0.731 1.00 82.69 81 PRO A C 1
ATOM 629 O O . PRO A 1 81 ? -16.181 4.965 -1.927 1.00 82.69 81 PRO A O 1
ATOM 632 N N . LEU A 1 82 ? -17.011 6.099 -0.177 1.00 87.38 82 LEU A N 1
ATOM 633 C CA . LEU A 1 82 ? -17.324 7.310 -0.938 1.00 87.38 82 LEU A CA 1
ATOM 634 C C . LEU A 1 82 ? -16.042 8.002 -1.427 1.00 87.38 82 LEU A C 1
ATOM 636 O O . LEU A 1 82 ? -15.934 8.391 -2.590 1.00 87.38 82 LEU A O 1
ATOM 640 N N . VAL A 1 83 ? -15.043 8.094 -0.548 1.00 86.75 83 VAL A N 1
ATOM 641 C CA . VAL A 1 83 ? -13.719 8.638 -0.870 1.00 86.75 83 VAL A CA 1
ATOM 642 C C . VAL A 1 83 ? -13.004 7.743 -1.884 1.00 86.75 83 VAL A C 1
ATOM 644 O O . VAL A 1 83 ? -12.504 8.240 -2.892 1.00 86.75 83 VAL A O 1
ATOM 647 N N . VAL A 1 84 ? -13.011 6.423 -1.674 1.00 88.62 84 VAL A N 1
ATOM 648 C CA . VAL A 1 84 ? -12.410 5.452 -2.605 1.00 88.62 84 VAL A CA 1
ATOM 649 C C . VAL A 1 84 ? -13.077 5.510 -3.979 1.00 88.62 84 VAL A C 1
ATOM 651 O O . VAL A 1 84 ? -12.376 5.474 -4.987 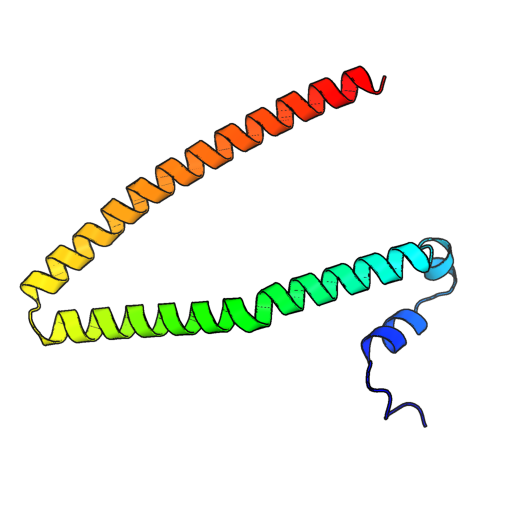1.00 88.62 84 VAL A O 1
ATOM 654 N N . ALA A 1 85 ? -14.401 5.655 -4.050 1.00 87.94 85 ALA A N 1
ATOM 655 C CA . ALA A 1 85 ? -15.112 5.817 -5.316 1.00 87.94 85 ALA A CA 1
ATOM 656 C C . ALA A 1 85 ? -14.715 7.121 -6.029 1.00 87.94 85 ALA A C 1
ATOM 658 O O . ALA A 1 85 ? -14.451 7.108 -7.233 1.00 87.94 85 ALA A O 1
ATOM 659 N N . GLY A 1 86 ? -14.595 8.225 -5.284 1.00 88.50 86 GLY A N 1
ATOM 660 C CA . GLY A 1 86 ? -14.103 9.502 -5.799 1.00 88.50 86 GLY A CA 1
ATOM 661 C C . GLY A 1 86 ? -12.702 9.371 -6.397 1.00 88.50 86 GLY A C 1
ATOM 662 O O . GLY A 1 86 ? -12.526 9.538 -7.603 1.00 88.50 86 GLY A O 1
ATOM 663 N N . PHE A 1 87 ? -11.713 8.985 -5.589 1.00 87.94 87 PHE A N 1
ATOM 664 C CA . PHE A 1 87 ? -10.331 8.811 -6.053 1.00 87.94 87 PHE A CA 1
ATOM 665 C C . PHE A 1 87 ? -10.193 7.744 -7.147 1.00 87.94 87 PHE A C 1
ATOM 667 O O . PHE A 1 87 ? -9.430 7.931 -8.094 1.00 87.94 87 PHE A O 1
ATOM 674 N N . GLY A 1 88 ? -10.950 6.649 -7.060 1.00 87.38 88 GLY A N 1
ATOM 675 C CA . GLY A 1 88 ? -10.966 5.587 -8.063 1.00 87.38 88 GLY A CA 1
ATOM 676 C C . GLY A 1 88 ? -11.467 6.081 -9.416 1.00 87.38 88 GLY A C 1
ATOM 677 O O . GLY A 1 88 ? -10.841 5.802 -10.438 1.00 87.38 88 GLY A O 1
ATOM 678 N N . SER A 1 89 ? -12.539 6.878 -9.431 1.00 84.31 89 SER A N 1
ATOM 679 C CA . SER A 1 89 ? -13.061 7.475 -10.664 1.00 84.31 89 SER A CA 1
ATOM 680 C C . SER A 1 89 ? -12.047 8.421 -11.315 1.00 84.31 89 SER A C 1
ATOM 682 O O . SER A 1 89 ? -11.766 8.279 -12.505 1.00 84.31 89 SER A O 1
ATOM 684 N N . PHE A 1 90 ? -11.403 9.295 -10.532 1.00 87.44 90 PHE A N 1
ATOM 685 C CA . PHE A 1 90 ? -10.326 10.164 -11.013 1.00 87.44 90 PHE A CA 1
ATOM 686 C C . PHE A 1 90 ? -9.124 9.367 -11.532 1.00 87.44 90 PHE A C 1
ATOM 688 O O . PHE A 1 90 ? -8.568 9.704 -12.575 1.00 87.44 90 PHE A O 1
ATOM 695 N N . GLY A 1 91 ? -8.750 8.280 -10.854 1.00 86.31 91 GLY A N 1
ATOM 696 C CA . GLY A 1 91 ? -7.657 7.406 -11.273 1.00 86.31 91 GLY A CA 1
ATOM 697 C C . GLY A 1 91 ? -7.938 6.683 -12.592 1.00 86.31 91 GLY A C 1
ATOM 698 O O . GLY A 1 91 ? -7.064 6.621 -13.456 1.00 86.31 91 GLY A O 1
ATOM 699 N N . VAL A 1 92 ? -9.154 6.162 -12.784 1.00 88.06 92 VAL A N 1
ATOM 700 C CA . VAL A 1 92 ? -9.563 5.519 -14.047 1.00 88.06 92 VAL A CA 1
ATOM 701 C C . VAL A 1 92 ? -9.608 6.538 -15.180 1.00 88.06 92 VAL A C 1
ATOM 703 O O . VAL A 1 92 ? -9.099 6.259 -16.265 1.00 88.06 92 VAL A O 1
ATOM 706 N N . LEU A 1 93 ? -10.155 7.729 -14.924 1.00 87.31 93 LEU A N 1
ATOM 707 C CA . LEU A 1 93 ? -10.220 8.794 -15.919 1.00 87.31 93 LEU A CA 1
ATOM 708 C C . LEU A 1 93 ? -8.813 9.260 -16.318 1.00 87.31 93 LEU A C 1
ATOM 710 O O . LEU A 1 93 ? -8.505 9.320 -17.504 1.00 87.31 93 LEU A O 1
ATOM 714 N N . GLY A 1 94 ? -7.930 9.492 -15.342 1.00 88.75 94 GLY A N 1
ATOM 715 C CA . GLY A 1 94 ? -6.534 9.865 -15.579 1.00 88.75 94 GLY A CA 1
ATOM 716 C C . GLY A 1 94 ? -5.772 8.809 -16.381 1.00 88.75 94 GLY A C 1
ATOM 717 O O . GLY A 1 94 ? -5.114 9.137 -17.365 1.00 88.75 94 GLY A O 1
ATOM 718 N N . LYS A 1 95 ? -5.929 7.522 -16.042 1.00 86.25 95 LYS A N 1
ATOM 719 C CA . LYS A 1 95 ? -5.342 6.420 -16.824 1.00 86.25 95 LYS A CA 1
ATOM 720 C C . LYS A 1 95 ? -5.898 6.356 -18.246 1.00 86.25 95 LYS A C 1
ATOM 722 O O . LYS A 1 95 ? -5.144 6.082 -19.177 1.00 86.25 95 LYS A O 1
ATOM 727 N N . ALA A 1 96 ? -7.192 6.613 -18.429 1.00 86.19 96 ALA A N 1
ATOM 728 C CA . ALA A 1 96 ? -7.806 6.648 -19.750 1.00 86.19 96 ALA A CA 1
ATOM 729 C C . ALA A 1 96 ? -7.264 7.810 -20.599 1.00 86.19 96 ALA A C 1
ATOM 731 O O . ALA A 1 96 ? -6.970 7.603 -21.775 1.00 86.19 96 ALA A O 1
ATOM 732 N N . PHE A 1 97 ? -7.073 8.997 -20.014 1.00 84.31 97 PHE A N 1
ATOM 733 C CA . PHE A 1 97 ? -6.428 10.124 -20.695 1.00 84.31 97 PHE A CA 1
ATOM 734 C C . PHE A 1 97 ? -4.985 9.797 -21.082 1.00 84.31 97 PHE A C 1
ATOM 736 O O . PHE A 1 97 ? -4.644 9.928 -22.257 1.00 84.31 97 PHE A O 1
ATOM 743 N N . MET A 1 98 ? -4.191 9.253 -20.154 1.00 85.31 98 MET A N 1
ATOM 744 C CA . MET A 1 98 ? -2.806 8.870 -20.444 1.00 85.31 98 MET A CA 1
ATOM 745 C C . MET A 1 98 ? -2.696 7.821 -21.549 1.00 85.31 98 MET A C 1
ATOM 747 O O . MET A 1 98 ? -1.816 7.901 -22.403 1.00 85.31 98 MET A O 1
ATOM 751 N N . LYS A 1 99 ? -3.603 6.838 -21.566 1.00 86.69 99 LYS A N 1
ATOM 752 C CA . LYS A 1 99 ? -3.619 5.809 -22.610 1.00 86.69 99 LYS A CA 1
ATOM 753 C C . LYS A 1 99 ? -3.891 6.413 -23.989 1.00 86.69 99 LYS A C 1
ATOM 755 O O . LYS A 1 99 ? -3.218 6.063 -24.953 1.00 86.69 99 LYS A O 1
ATOM 760 N N . ARG A 1 100 ? -4.861 7.326 -24.083 1.00 85.25 100 ARG A N 1
ATOM 761 C CA . ARG A 1 100 ? -5.212 7.996 -25.347 1.00 85.25 100 ARG A CA 1
ATOM 762 C C . ARG A 1 100 ? -4.087 8.900 -25.839 1.00 85.25 100 ARG A C 1
ATOM 764 O O . ARG A 1 100 ? -3.838 8.959 -27.039 1.00 85.25 100 ARG A O 1
ATOM 771 N N . GLU A 1 101 ? -3.403 9.566 -24.918 1.00 84.12 101 GLU A N 1
ATOM 772 C CA . GLU A 1 101 ? -2.229 10.381 -25.214 1.00 84.12 101 GLU A CA 1
ATOM 773 C C . GLU A 1 101 ? -1.081 9.516 -25.752 1.00 84.12 101 GLU A C 1
ATOM 775 O O . GLU A 1 101 ? -0.559 9.791 -26.830 1.00 84.12 101 GLU A O 1
ATOM 780 N N . MET A 1 102 ? -0.768 8.402 -25.086 1.00 83.62 102 MET A N 1
ATOM 781 C CA . MET A 1 102 ? 0.254 7.454 -25.540 1.00 83.62 102 MET A CA 1
ATOM 782 C C . MET A 1 102 ? -0.068 6.851 -26.918 1.00 83.62 102 MET A C 1
ATOM 784 O O . MET A 1 102 ? 0.830 6.708 -27.745 1.00 83.62 102 MET A O 1
ATOM 788 N N . GLU A 1 103 ? -1.335 6.538 -27.207 1.00 85.94 103 GLU A N 1
ATOM 789 C CA . GLU A 1 103 ? -1.763 6.065 -28.533 1.00 85.94 103 GLU A CA 1
ATOM 790 C C . GLU A 1 103 ? -1.593 7.139 -29.621 1.00 85.94 103 GLU A C 1
ATOM 792 O O . GLU A 1 103 ? -1.173 6.823 -30.737 1.00 85.94 103 GLU A O 1
ATOM 797 N N . ALA A 1 104 ? -1.889 8.406 -29.317 1.00 82.56 104 ALA A N 1
ATOM 798 C CA . ALA A 1 104 ? -1.678 9.515 -30.246 1.00 82.56 104 ALA A CA 1
ATOM 799 C C . ALA A 1 104 ? -0.181 9.769 -30.500 1.00 82.56 104 ALA A C 1
ATOM 801 O O . ALA A 1 104 ? 0.227 9.898 -31.656 1.00 82.56 104 ALA A O 1
ATOM 802 N N . TYR A 1 105 ? 0.644 9.753 -29.447 1.00 79.06 105 TYR A N 1
ATOM 803 C CA . TYR A 1 105 ? 2.103 9.840 -29.561 1.00 79.06 105 TYR A CA 1
ATOM 804 C C . TYR A 1 105 ? 2.696 8.663 -30.336 1.00 79.06 105 TYR A C 1
ATOM 806 O O . TYR A 1 105 ? 3.569 8.868 -31.174 1.00 79.06 105 TYR A O 1
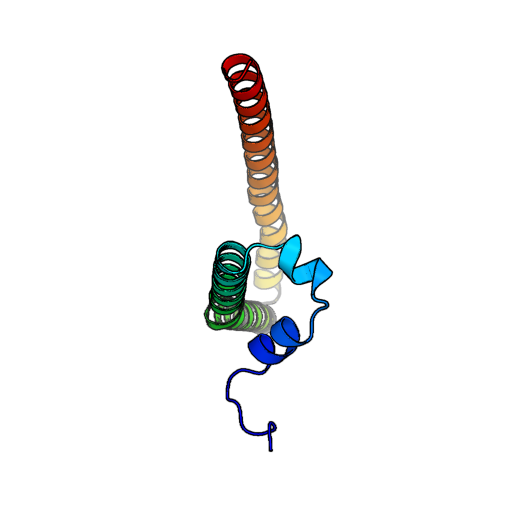ATOM 814 N N . SER A 1 106 ? 2.201 7.443 -30.118 1.00 84.06 106 SER A N 1
ATOM 815 C CA . SER A 1 106 ? 2.655 6.257 -30.849 1.00 84.06 106 SER A CA 1
ATOM 816 C C . SER A 1 106 ? 2.353 6.363 -32.345 1.00 84.06 106 SER A C 1
ATOM 818 O O . SER A 1 106 ? 3.231 6.080 -33.155 1.00 84.06 106 SER A O 1
ATOM 820 N N . LYS A 1 107 ? 1.160 6.839 -32.728 1.00 84.50 107 LYS A N 1
ATOM 821 C CA . LYS A 1 107 ? 0.812 7.066 -34.141 1.00 84.50 107 LYS A CA 1
ATOM 822 C C . LYS A 1 107 ? 1.666 8.158 -34.784 1.00 84.50 107 LYS A C 1
ATOM 824 O O . LYS A 1 107 ? 2.133 7.972 -35.901 1.00 84.50 107 LYS A O 1
ATOM 829 N N . ALA A 1 108 ? 1.894 9.269 -34.086 1.00 81.62 108 ALA A N 1
ATOM 830 C CA . ALA A 1 108 ? 2.755 10.341 -34.584 1.00 81.62 108 ALA A CA 1
ATOM 831 C C . ALA A 1 108 ? 4.217 9.883 -34.721 1.00 81.62 108 ALA A C 1
ATOM 833 O O . ALA A 1 108 ? 4.858 10.175 -35.725 1.00 81.62 108 ALA A O 1
ATOM 834 N N . SER A 1 109 ? 4.722 9.112 -33.752 1.00 73.06 109 SER A N 1
ATOM 835 C CA . SER A 1 109 ? 6.064 8.525 -33.806 1.00 73.06 109 SER A CA 1
ATOM 836 C C . SER A 1 109 ? 6.206 7.479 -34.911 1.00 73.06 109 SER A C 1
ATOM 838 O O . SER A 1 109 ? 7.284 7.369 -35.480 1.00 73.06 109 SER A O 1
ATOM 840 N N . ALA A 1 110 ? 5.153 6.715 -35.210 1.00 82.50 110 ALA A N 1
ATOM 841 C CA . ALA A 1 110 ? 5.168 5.733 -36.289 1.00 82.50 110 ALA A CA 1
ATOM 842 C C . ALA A 1 110 ? 5.232 6.407 -37.668 1.00 82.50 110 ALA A C 1
ATOM 844 O O . ALA A 1 110 ? 5.992 5.962 -38.513 1.00 82.50 110 ALA A O 1
ATOM 845 N N . ILE A 1 111 ? 4.500 7.510 -37.865 1.00 78.62 111 ILE A N 1
ATOM 846 C CA . ILE A 1 111 ? 4.510 8.273 -39.126 1.00 78.62 111 ILE A CA 1
ATOM 847 C C . ILE A 1 111 ? 5.802 9.087 -39.287 1.00 78.62 111 ILE A C 1
ATOM 849 O O . ILE A 1 111 ? 6.262 9.284 -40.398 1.00 78.62 111 ILE A O 1
ATOM 853 N N . ALA A 1 112 ? 6.399 9.573 -38.196 1.00 75.19 112 ALA A N 1
ATOM 854 C CA . ALA A 1 112 ? 7.673 10.295 -38.248 1.00 75.19 112 ALA A CA 1
ATOM 855 C C . ALA A 1 112 ? 8.895 9.376 -38.436 1.00 75.19 112 ALA A C 1
ATOM 857 O O . ALA A 1 112 ? 9.988 9.868 -38.713 1.00 75.19 112 ALA A O 1
ATOM 858 N N . GLY A 1 113 ? 8.725 8.070 -38.208 1.00 70.12 113 GLY A N 1
ATOM 859 C CA . GLY A 1 113 ? 9.758 7.052 -38.398 1.00 70.12 113 GLY A CA 1
ATOM 860 C C . GLY A 1 113 ? 9.693 6.329 -39.747 1.00 70.12 113 GLY A C 1
ATOM 861 O O . GLY A 1 113 ? 10.584 5.523 -40.012 1.00 70.12 113 GLY A O 1
ATOM 862 N N . GLU A 1 114 ? 8.662 6.597 -40.555 1.00 48.06 114 GLU A N 1
ATOM 863 C CA . GLU A 1 114 ? 8.515 6.161 -41.954 1.00 48.06 114 GLU A CA 1
ATOM 864 C C . GLU A 1 114 ? 8.993 7.271 -42.904 1.00 48.06 114 GLU A C 1
ATOM 866 O O . GLU A 1 114 ? 9.736 6.944 -43.857 1.00 48.06 114 GLU A O 1
#

Sequence (114 aa):
MFSDYPFPEVLAINRQDIAWHDENAAGSLLSKLTDNIFNIEQGMGTKLGEFVQHMSGFLGGIVIAYYVNYKLALVATAMLPLVVAGFGSFGVLGKAFMKREMEAYSKASAIAGE

Radius of gyration: 24.71 Å; chains: 1; bounding box: 56×36×64 Å

Foldseek 3Di:
DPPPDPDVPVVVVVPDDPVVCVVDPPVVVVVVVVVVVVCCCVCPDPVVVVVVVVVVCVVVVLVVLCVPDVVRSVVVVVVVVVVVVVVVVVVVVVVVVVVVVVVVVVVVVVVVVD

pLDDT: mean 80.92, std 8.22, range [48.06, 93.69]

Organism: Opisthorchis viverrini (NCBI:txid6198)